Protein AF-A0A2V9BFR7-F1 (afdb_monomer_lite)

Sequence (91 aa):
MVAMIVCGLLASGTSAMAQSNDGHCSNRTLFGDFGYSSEGVLLPAPGVALQFRSVGITHFDGKGNLMWVEHTVVNLAFMVVREGKEIFAVR

Radius of gyration: 19.63 Å; chains: 1; bounding box: 42×54×40 Å

pLDDT: mean 80.45, std 15.27, range [47.75, 96.31]

Foldseek 3Di:
DVVVVVVVVVVPPDDPDDDDPVSDDFLQVQAAKDKDKDWDWDPPDVPDTWIKIKIKIWGRHSHPDIWMWMWMDTPNFIWIATPNDIDGDDD

Secondary structure (DSSP, 8-state):
-HHHHHHHHHTT--------TTS---GGGSEEEEEEEEEEEEEEETTEEEEEEEEEEEEEESSS-EEEEEEEEETTEEEEEETTEEEE---

Structure (mmCIF, N/CA/C/O backbone):
data_AF-A0A2V9BFR7-F1
#
_entry.id   AF-A0A2V9BFR7-F1
#
loop_
_atom_site.group_PDB
_atom_site.id
_atom_site.type_symbol
_atom_site.label_atom_id
_atom_site.label_alt_id
_atom_site.label_comp_id
_atom_site.label_asym_id
_atom_site.label_entity_id
_atom_site.label_seq_id
_atom_site.pdbx_PDB_ins_code
_atom_site.Cartn_x
_atom_site.Cartn_y
_atom_site.Cartn_z
_atom_site.occupancy
_atom_site.B_iso_or_equiv
_atom_site.auth_seq_id
_atom_site.auth_comp_id
_atom_site.auth_asym_id
_atom_site.auth_atom_id
_atom_site.pdbx_PDB_model_num
ATOM 1 N N . MET A 1 1 ? 8.498 39.840 15.168 1.00 47.75 1 MET A N 1
ATOM 2 C CA . MET A 1 1 ? 7.886 39.770 13.820 1.00 47.75 1 MET A CA 1
ATOM 3 C C . MET A 1 1 ? 8.832 39.182 12.769 1.00 47.75 1 MET A C 1
ATOM 5 O O . MET A 1 1 ? 8.394 38.331 12.015 1.00 47.75 1 MET A O 1
ATOM 9 N N . VAL A 1 2 ? 10.127 39.532 12.761 1.00 55.19 2 VAL A N 1
ATOM 10 C CA . VAL A 1 2 ? 11.113 39.012 11.783 1.00 55.19 2 VAL A CA 1
ATOM 11 C C . VAL A 1 2 ? 11.355 37.489 11.883 1.00 55.19 2 VAL A C 1
ATOM 13 O O . VAL A 1 2 ? 11.499 36.827 10.862 1.00 55.19 2 VAL A O 1
ATOM 16 N N . ALA A 1 3 ? 11.310 36.899 13.086 1.00 53.44 3 ALA A N 1
ATOM 17 C CA . ALA A 1 3 ? 11.595 35.468 13.292 1.00 53.44 3 ALA A CA 1
ATOM 18 C C . ALA A 1 3 ? 10.577 34.499 12.644 1.00 53.44 3 ALA A C 1
ATOM 20 O O . ALA A 1 3 ? 10.955 33.413 12.219 1.00 53.44 3 ALA A O 1
ATOM 21 N N . MET A 1 4 ? 9.304 34.894 12.512 1.00 54.03 4 MET A N 1
ATOM 22 C CA . MET A 1 4 ? 8.255 34.042 11.915 1.00 54.03 4 MET A CA 1
ATOM 23 C C . MET A 1 4 ? 8.349 33.984 10.383 1.00 54.03 4 MET A C 1
ATOM 25 O O . MET A 1 4 ? 7.934 33.004 9.774 1.00 54.03 4 MET A O 1
ATOM 29 N N . ILE A 1 5 ? 8.927 35.020 9.765 1.00 58.44 5 ILE A N 1
ATOM 30 C CA . ILE A 1 5 ? 9.119 35.104 8.311 1.00 58.44 5 ILE A CA 1
ATOM 31 C C . ILE A 1 5 ? 10.234 34.142 7.876 1.00 58.44 5 ILE A C 1
ATOM 33 O O . ILE A 1 5 ? 10.104 33.467 6.862 1.00 58.44 5 ILE A O 1
ATOM 37 N N . VAL A 1 6 ? 11.291 34.002 8.684 1.00 55.28 6 VAL A N 1
ATOM 38 C CA . VAL A 1 6 ? 12.421 33.105 8.391 1.00 55.28 6 VAL A CA 1
ATOM 39 C C . VAL A 1 6 ? 11.993 31.631 8.400 1.00 55.28 6 VAL A C 1
ATOM 41 O O . VAL A 1 6 ? 12.310 30.912 7.456 1.00 55.28 6 VAL A O 1
ATOM 44 N N . CYS A 1 7 ? 11.204 31.185 9.388 1.00 55.38 7 CYS A N 1
ATOM 45 C CA . CYS A 1 7 ? 10.692 29.805 9.417 1.00 55.38 7 CYS A CA 1
ATOM 46 C C . CYS A 1 7 ? 9.725 29.488 8.265 1.00 55.38 7 CYS A C 1
ATOM 48 O O . CYS A 1 7 ? 9.713 28.359 7.781 1.00 55.38 7 CYS A O 1
ATOM 50 N N . GLY A 1 8 ? 8.944 30.472 7.803 1.00 56.69 8 GLY A N 1
ATOM 51 C CA . GLY A 1 8 ? 8.021 30.294 6.679 1.00 56.69 8 GLY A CA 1
ATOM 52 C C . GLY A 1 8 ? 8.729 30.021 5.348 1.00 56.69 8 GLY A C 1
ATOM 53 O O . GLY A 1 8 ? 8.265 29.183 4.582 1.00 56.69 8 GLY A O 1
ATOM 54 N N . LEU A 1 9 ? 9.875 30.667 5.092 1.00 56.91 9 LEU A N 1
ATOM 55 C CA . LEU A 1 9 ? 10.651 30.454 3.861 1.00 56.91 9 LEU A CA 1
ATOM 56 C C . LEU A 1 9 ? 11.475 29.154 3.870 1.00 56.91 9 LEU A C 1
ATOM 58 O O . LEU A 1 9 ? 11.738 28.590 2.808 1.00 56.91 9 LEU A O 1
ATOM 62 N N . LEU A 1 10 ? 11.876 28.661 5.046 1.00 55.69 10 LEU A N 1
ATOM 63 C CA . LEU A 1 10 ? 12.657 27.422 5.176 1.00 55.69 10 LEU A CA 1
ATOM 64 C C . LEU A 1 10 ? 11.809 26.158 4.941 1.00 55.69 10 LEU A C 1
ATOM 66 O O . LEU A 1 10 ? 12.338 25.145 4.490 1.00 55.69 10 LEU A O 1
ATOM 70 N N . ALA A 1 11 ? 10.500 26.214 5.205 1.00 55.41 11 ALA A N 1
ATOM 71 C CA . ALA A 1 11 ? 9.596 25.069 5.061 1.00 55.41 11 ALA A CA 1
ATOM 72 C C . ALA A 1 11 ? 9.128 24.811 3.614 1.00 55.41 11 ALA A C 1
ATOM 74 O O . ALA A 1 11 ? 8.652 23.723 3.306 1.00 55.41 11 ALA A O 1
ATOM 75 N N . SER A 1 12 ? 9.260 25.789 2.713 1.00 59.22 12 SER A N 1
ATOM 76 C CA . SER A 1 12 ? 8.726 25.718 1.343 1.00 59.22 12 SER A CA 1
ATOM 77 C C . SER A 1 12 ? 9.681 25.120 0.297 1.00 59.22 12 SER A C 1
ATOM 79 O O . SER A 1 12 ? 9.323 25.069 -0.877 1.00 59.22 12 SER A O 1
ATOM 81 N N . GLY A 1 13 ? 10.895 24.706 0.680 1.00 56.62 13 GLY A N 1
ATOM 82 C CA . GLY A 1 13 ? 11.973 24.407 -0.277 1.00 56.62 13 GLY A CA 1
ATOM 83 C C . GLY A 1 13 ? 12.424 22.950 -0.392 1.00 56.62 13 GLY A C 1
ATOM 84 O O . GLY A 1 13 ? 13.165 22.628 -1.316 1.00 56.62 13 GLY A O 1
ATOM 85 N N . THR A 1 14 ? 12.025 22.057 0.515 1.00 59.47 14 THR A N 1
ATOM 86 C CA . THR A 1 14 ? 12.483 20.662 0.469 1.00 59.47 14 THR A CA 1
ATOM 87 C C . THR A 1 14 ? 11.525 19.825 -0.369 1.00 59.47 14 THR A C 1
ATOM 89 O O . THR A 1 14 ? 10.536 19.293 0.135 1.00 59.47 14 THR A O 1
ATOM 92 N N . SER A 1 15 ? 11.814 19.689 -1.660 1.00 63.06 15 SER A N 1
ATOM 93 C CA . SER A 1 15 ? 11.268 18.597 -2.459 1.00 63.06 15 SER A CA 1
ATOM 94 C C . SER A 1 15 ? 11.816 17.282 -1.898 1.00 63.06 15 SER A C 1
ATOM 96 O O . SER A 1 15 ? 13.021 17.038 -1.919 1.00 63.06 15 SER A O 1
ATOM 98 N N . ALA A 1 16 ? 10.938 16.436 -1.356 1.00 61.09 16 ALA A N 1
ATOM 99 C CA . ALA A 1 16 ? 11.309 15.076 -0.990 1.00 61.09 16 ALA A CA 1
ATOM 100 C C . ALA A 1 16 ? 11.666 14.323 -2.281 1.00 61.09 16 ALA A C 1
ATOM 102 O O . ALA A 1 16 ? 10.788 13.953 -3.059 1.00 61.09 16 ALA A O 1
ATOM 103 N N . MET A 1 17 ? 12.961 14.166 -2.546 1.00 61.75 17 MET A N 1
ATOM 104 C CA . MET A 1 17 ? 13.458 13.347 -3.646 1.00 61.75 17 MET A CA 1
ATOM 105 C C . MET A 1 17 ? 13.742 11.940 -3.131 1.00 61.75 17 MET A C 1
ATOM 107 O O . MET A 1 17 ? 14.289 11.765 -2.042 1.00 61.75 17 MET A O 1
ATOM 111 N N . ALA A 1 18 ? 13.364 10.931 -3.913 1.00 61.81 18 ALA A N 1
ATOM 112 C CA . ALA A 1 18 ? 13.727 9.557 -3.608 1.00 61.81 18 ALA A CA 1
ATOM 113 C C . ALA A 1 18 ? 15.256 9.404 -3.656 1.00 61.81 18 ALA A C 1
ATOM 115 O O . ALA A 1 18 ? 15.922 9.927 -4.552 1.00 61.81 18 ALA A O 1
ATOM 116 N N . GLN A 1 19 ? 15.814 8.697 -2.674 1.00 63.03 19 GLN A N 1
ATOM 117 C CA . GLN A 1 19 ? 17.252 8.472 -2.569 1.00 63.03 19 GLN A CA 1
ATOM 118 C C . GLN A 1 19 ? 17.683 7.499 -3.682 1.00 63.03 19 GLN A C 1
ATOM 120 O O . GLN A 1 19 ? 17.416 6.303 -3.605 1.00 63.03 19 GLN A O 1
ATOM 125 N N . SER A 1 20 ? 18.318 8.014 -4.736 1.00 66.06 20 SER A N 1
ATOM 126 C CA . SER A 1 20 ? 18.868 7.231 -5.853 1.00 66.06 20 SER A CA 1
ATOM 127 C C . SER A 1 20 ? 20.379 7.444 -5.900 1.00 66.06 20 SER A C 1
ATOM 129 O O . SER A 1 20 ? 20.857 8.569 -5.769 1.00 66.06 20 SER A O 1
ATOM 131 N N . ASN A 1 21 ? 21.133 6.351 -6.048 1.00 65.88 21 ASN A N 1
ATOM 132 C CA . ASN A 1 21 ? 22.603 6.353 -6.065 1.00 65.88 21 ASN A CA 1
ATOM 133 C C . ASN A 1 21 ? 23.182 7.167 -7.245 1.00 65.88 21 ASN A C 1
ATOM 135 O O . ASN A 1 21 ? 24.331 7.588 -7.236 1.00 65.88 21 ASN A O 1
ATOM 139 N N . ASP A 1 22 ? 22.359 7.387 -8.261 1.00 68.62 22 ASP A N 1
ATOM 140 C CA . ASP A 1 22 ? 22.670 7.971 -9.556 1.00 68.62 22 ASP A CA 1
ATOM 141 C C . ASP A 1 22 ? 21.759 9.164 -9.909 1.00 68.62 22 ASP A C 1
ATOM 143 O O . ASP A 1 22 ? 21.840 9.696 -11.011 1.00 68.62 22 ASP A O 1
ATOM 147 N N . GLY A 1 23 ? 20.900 9.617 -8.985 1.00 61.84 23 GLY A N 1
ATOM 148 C CA . GLY A 1 23 ? 20.017 10.780 -9.162 1.00 61.84 23 GLY A CA 1
ATOM 149 C C . GLY A 1 23 ? 18.915 10.617 -10.219 1.00 61.84 23 GLY A C 1
ATOM 150 O O . GLY A 1 23 ? 18.137 11.544 -10.449 1.00 61.84 23 GLY A O 1
ATOM 151 N N . HIS A 1 24 ? 18.807 9.447 -10.849 1.00 67.62 24 HIS A N 1
ATOM 152 C CA . HIS A 1 24 ? 17.881 9.178 -11.940 1.00 67.62 24 HIS A CA 1
ATOM 153 C C . HIS A 1 24 ? 16.835 8.147 -11.516 1.00 67.62 24 HIS A C 1
ATOM 155 O O . HIS A 1 24 ? 16.924 6.961 -11.824 1.00 67.62 24 HIS A O 1
ATOM 161 N N . CYS A 1 25 ? 15.778 8.613 -10.850 1.00 71.19 25 CYS A N 1
ATOM 162 C CA . CYS A 1 25 ? 14.550 7.826 -10.758 1.00 71.19 25 CYS A CA 1
ATOM 163 C C . CYS A 1 25 ? 13.929 7.753 -12.160 1.00 71.19 25 CYS A C 1
ATOM 165 O O . CYS A 1 25 ? 13.551 8.777 -12.729 1.00 71.19 25 CYS A O 1
ATOM 167 N N . SER A 1 26 ? 13.853 6.557 -12.739 1.00 76.62 26 SER A N 1
ATOM 168 C CA . SER A 1 26 ? 13.244 6.335 -14.049 1.00 76.62 26 SER A CA 1
ATOM 169 C C . SER A 1 26 ? 12.035 5.426 -13.911 1.00 76.62 26 SER A C 1
ATOM 171 O O . SER A 1 26 ? 12.117 4.387 -13.265 1.00 76.62 26 SER A O 1
ATOM 173 N N . ASN A 1 27 ? 10.942 5.746 -14.604 1.00 81.44 27 ASN A N 1
ATOM 174 C CA . ASN A 1 27 ? 9.810 4.822 -14.711 1.00 81.44 27 ASN A CA 1
ATOM 175 C C . ASN A 1 27 ? 10.241 3.491 -15.339 1.00 81.44 27 ASN A C 1
ATOM 177 O O . ASN A 1 27 ? 9.668 2.457 -15.033 1.00 81.44 27 ASN A O 1
ATOM 181 N N . ARG A 1 28 ? 11.292 3.495 -16.170 1.00 78.81 28 ARG A N 1
ATOM 182 C CA . ARG A 1 28 ? 11.744 2.320 -16.920 1.00 78.81 28 ARG A CA 1
ATOM 183 C C . ARG A 1 28 ? 12.265 1.188 -16.032 1.00 78.81 28 ARG A C 1
ATOM 185 O O . ARG A 1 28 ? 12.269 0.046 -16.478 1.00 78.81 28 ARG A O 1
ATOM 192 N N . THR A 1 29 ? 12.723 1.495 -14.818 1.00 80.25 29 THR A N 1
ATOM 193 C CA . THR A 1 29 ? 13.179 0.485 -13.849 1.00 80.25 29 THR A CA 1
ATOM 194 C C . THR A 1 29 ? 12.033 -0.080 -13.008 1.00 80.25 29 THR A C 1
ATOM 196 O O . THR A 1 29 ? 12.141 -1.201 -12.520 1.00 80.25 29 THR A O 1
ATOM 199 N N . LEU A 1 30 ? 10.916 0.645 -12.889 1.00 86.50 30 LEU A N 1
ATOM 200 C CA . LEU A 1 30 ? 9.659 0.179 -12.302 1.00 86.50 30 LEU A CA 1
ATOM 201 C C . LEU A 1 30 ? 8.787 -0.438 -13.403 1.00 86.50 30 LEU A C 1
ATOM 203 O O . LEU A 1 30 ? 7.903 0.204 -13.967 1.00 86.50 30 LEU A O 1
ATOM 207 N N . PHE A 1 31 ? 9.078 -1.694 -13.736 1.00 91.56 31 PHE A N 1
ATOM 208 C CA . PHE A 1 31 ? 8.343 -2.467 -14.736 1.00 91.56 31 PHE A CA 1
ATOM 209 C C . PHE A 1 31 ? 8.071 -3.884 -14.226 1.00 91.56 31 PHE A C 1
ATOM 211 O O . PHE A 1 31 ? 9.011 -4.605 -13.890 1.00 91.56 31 PHE A O 1
ATOM 218 N N . GLY A 1 32 ? 6.798 -4.282 -14.193 1.00 93.69 32 GLY A N 1
ATOM 219 C CA . GLY A 1 32 ? 6.353 -5.597 -13.729 1.00 93.69 32 GLY A CA 1
ATOM 220 C C . GLY A 1 32 ? 5.498 -5.549 -12.463 1.00 93.69 32 GLY A C 1
ATOM 221 O O . GLY A 1 32 ? 5.020 -4.489 -12.059 1.00 93.69 32 GLY A O 1
ATOM 222 N N . ASP A 1 33 ? 5.296 -6.721 -11.861 1.00 96.31 33 ASP A N 1
ATOM 223 C CA . ASP A 1 33 ? 4.421 -6.921 -10.705 1.00 96.31 33 ASP A CA 1
ATOM 224 C C . ASP A 1 33 ? 5.210 -6.920 -9.392 1.00 96.31 33 ASP A C 1
ATOM 226 O O . ASP A 1 33 ? 6.142 -7.703 -9.205 1.00 96.31 33 ASP A O 1
ATOM 230 N N . PHE A 1 34 ? 4.800 -6.063 -8.458 1.00 94.69 34 PHE A N 1
ATOM 231 C CA . PHE A 1 34 ? 5.416 -5.927 -7.143 1.00 94.69 34 PHE A CA 1
ATOM 232 C C . PHE A 1 34 ? 4.383 -6.201 -6.057 1.00 94.69 34 PHE A C 1
ATOM 234 O O . PHE A 1 34 ? 3.343 -5.545 -5.987 1.00 94.69 34 PHE A O 1
ATOM 241 N N . GLY A 1 35 ? 4.681 -7.180 -5.205 1.00 95.69 35 GLY A N 1
ATOM 242 C CA . GLY A 1 35 ? 3.859 -7.509 -4.049 1.00 95.69 35 GLY A CA 1
ATOM 243 C C . GLY A 1 35 ? 4.164 -6.601 -2.862 1.00 95.69 35 GLY A C 1
ATOM 244 O O . GLY A 1 35 ? 5.319 -6.249 -2.619 1.00 95.69 35 GLY A O 1
ATOM 245 N N . TYR A 1 36 ? 3.137 -6.276 -2.086 1.00 94.12 36 TYR A N 1
ATOM 246 C CA . TYR A 1 36 ? 3.290 -5.625 -0.792 1.00 94.12 36 TYR A CA 1
ATOM 247 C C . TYR A 1 36 ? 2.403 -6.279 0.266 1.00 94.12 36 TYR A C 1
ATOM 249 O O . TYR A 1 36 ? 1.393 -6.918 -0.033 1.00 94.12 36 TYR A O 1
ATOM 257 N N . SER A 1 37 ? 2.796 -6.087 1.522 1.00 96.12 37 SER A N 1
ATOM 258 C CA . SER A 1 37 ? 1.995 -6.401 2.700 1.00 96.12 37 SER A CA 1
ATOM 259 C C . SER A 1 37 ? 1.934 -5.152 3.562 1.00 96.12 37 SER A C 1
ATOM 261 O O . SER A 1 37 ? 2.961 -4.516 3.796 1.00 96.12 37 SER A O 1
ATOM 263 N N . SER A 1 38 ? 0.749 -4.814 4.053 1.00 93.44 38 SER A N 1
ATOM 264 C CA . SER A 1 38 ? 0.554 -3.721 4.997 1.00 93.44 38 SER A CA 1
ATOM 265 C C . SER A 1 38 ? -0.280 -4.184 6.181 1.00 93.44 38 SER A C 1
ATOM 267 O O . SER A 1 38 ? -1.136 -5.064 6.085 1.00 93.44 38 SER A O 1
ATOM 269 N N . GLU A 1 39 ? 0.009 -3.612 7.336 1.00 95.44 39 GLU A N 1
ATOM 270 C CA . GLU A 1 39 ? -0.725 -3.851 8.566 1.00 95.44 39 GLU A CA 1
ATOM 271 C C . GLU A 1 39 ? -0.814 -2.544 9.339 1.00 95.44 39 GLU A C 1
ATOM 273 O O . GLU A 1 39 ? 0.060 -1.680 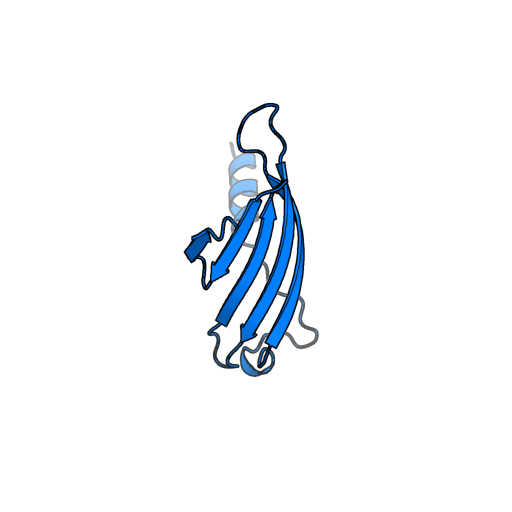9.234 1.00 95.44 39 GLU A O 1
ATOM 278 N N . GLY A 1 40 ? -1.891 -2.376 10.094 1.00 94.00 40 GLY A N 1
ATOM 279 C CA . GLY A 1 40 ? -2.087 -1.154 10.849 1.00 94.00 40 GLY A CA 1
ATOM 280 C C . GLY A 1 40 ? -3.421 -1.100 11.564 1.00 94.00 40 GLY A C 1
ATOM 281 O O . GLY A 1 40 ? -4.098 -2.110 11.761 1.00 94.00 40 GLY A O 1
ATOM 282 N N . VAL A 1 41 ? -3.786 0.114 11.970 1.00 93.06 41 VAL A N 1
ATOM 283 C CA . VAL A 1 41 ? -5.001 0.392 12.732 1.00 93.06 41 VAL A CA 1
ATOM 284 C C . VAL A 1 41 ? -5.746 1.557 12.091 1.00 93.06 41 VAL A C 1
ATOM 286 O O . VAL A 1 41 ? -5.182 2.631 11.894 1.00 93.06 41 VAL A O 1
ATOM 289 N N . LEU A 1 42 ? -7.025 1.348 11.794 1.00 90.19 42 LEU A N 1
ATOM 290 C CA . LEU A 1 42 ? -7.974 2.386 11.417 1.00 90.19 42 LEU A CA 1
ATOM 291 C C . LEU A 1 42 ? -8.595 2.973 12.687 1.00 90.19 42 LEU A C 1
ATOM 293 O O . LEU A 1 42 ? -9.049 2.235 13.566 1.00 90.19 42 LEU A O 1
ATOM 297 N N . LEU A 1 43 ? -8.646 4.302 12.760 1.00 93.69 43 LEU A N 1
ATOM 298 C CA . LEU A 1 43 ? -9.210 5.060 13.880 1.00 93.69 43 LEU A CA 1
ATOM 299 C C . LEU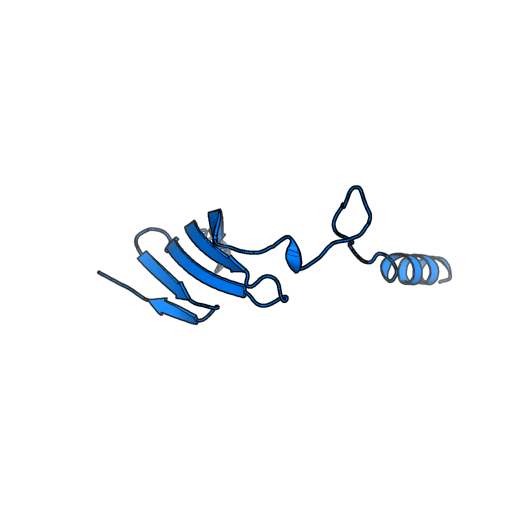 A 1 43 ? -10.446 5.847 13.405 1.00 93.69 43 LEU A C 1
ATOM 301 O O . LEU A 1 43 ? -10.363 7.062 13.228 1.00 93.69 43 LEU A O 1
ATOM 305 N N . PRO A 1 44 ? -11.587 5.182 13.135 1.00 87.75 44 PRO A N 1
ATOM 306 C CA . PRO A 1 44 ? -12.753 5.835 12.535 1.00 87.75 44 PRO A CA 1
ATOM 307 C C . PRO A 1 44 ? -13.487 6.780 13.500 1.00 87.75 44 PRO A C 1
ATOM 309 O O . PRO A 1 44 ? -14.226 7.655 13.058 1.00 87.75 44 PRO A O 1
ATOM 312 N N . ALA A 1 45 ? -13.307 6.600 14.812 1.00 92.50 45 ALA A N 1
ATOM 313 C CA . ALA A 1 45 ? -13.897 7.430 15.856 1.00 92.50 45 ALA A CA 1
ATOM 314 C C . ALA A 1 45 ? -13.021 7.406 17.126 1.00 92.50 45 ALA A C 1
ATOM 316 O O . ALA A 1 45 ? -12.269 6.446 17.328 1.00 92.50 45 ALA A O 1
ATOM 317 N N . PRO A 1 46 ? -13.121 8.413 18.016 1.00 94.50 46 PRO A N 1
ATOM 318 C CA . PRO A 1 46 ? -12.422 8.399 19.299 1.00 94.50 46 PRO A CA 1
ATOM 319 C C . PRO A 1 46 ? -12.735 7.128 20.100 1.00 94.50 46 PRO A C 1
ATOM 321 O O . PRO A 1 46 ? -13.897 6.785 20.303 1.00 94.50 46 PRO A O 1
ATOM 324 N N . GLY A 1 47 ? -11.697 6.421 20.547 1.00 92.25 47 GLY A N 1
ATOM 325 C CA . GLY A 1 47 ? -11.837 5.171 21.304 1.00 92.25 47 GLY A CA 1
ATOM 326 C C . GLY A 1 47 ? -12.150 3.923 20.466 1.00 92.25 47 GLY A C 1
ATOM 327 O O . GLY A 1 47 ? -12.213 2.835 21.031 1.00 92.25 47 GLY A O 1
ATOM 328 N N . VAL A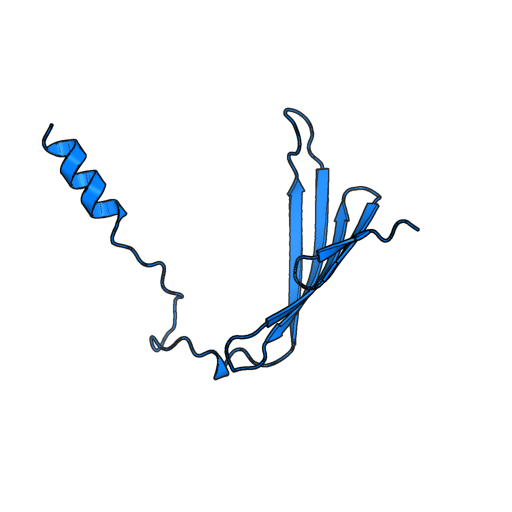 1 48 ? -12.300 4.042 19.142 1.00 92.56 48 VAL A N 1
ATOM 329 C CA . VAL A 1 48 ? -12.485 2.900 18.233 1.00 92.56 48 VAL A CA 1
ATOM 330 C C . VAL A 1 48 ? -11.194 2.650 17.460 1.00 92.56 48 VAL A C 1
ATOM 332 O O . VAL A 1 48 ? -10.709 3.527 16.751 1.00 92.56 48 VAL A O 1
ATOM 335 N N . ALA A 1 49 ? -10.659 1.434 17.572 1.00 92.31 49 ALA A N 1
ATOM 336 C CA . ALA A 1 49 ? -9.467 0.986 16.860 1.00 92.31 49 ALA A CA 1
ATOM 337 C C . ALA A 1 49 ? -9.762 -0.328 16.130 1.00 92.31 49 ALA A C 1
ATOM 339 O O . ALA A 1 49 ? -10.071 -1.338 16.761 1.00 92.31 49 ALA A O 1
ATOM 340 N N . LEU A 1 50 ? -9.669 -0.316 14.800 1.00 91.75 50 LEU A N 1
ATOM 341 C CA . LEU A 1 50 ? -9.875 -1.494 13.959 1.00 91.75 50 LEU A CA 1
ATOM 342 C C . LEU A 1 50 ? -8.550 -1.898 13.329 1.00 91.75 50 LEU A C 1
ATOM 344 O O . LEU A 1 50 ? -7.972 -1.136 12.561 1.00 91.75 50 LEU A O 1
ATOM 348 N N . GLN A 1 51 ? -8.066 -3.096 13.635 1.00 92.75 51 GLN A N 1
ATOM 349 C CA . GLN A 1 51 ? -6.873 -3.614 12.974 1.00 92.75 51 GLN A CA 1
ATOM 350 C C . GLN A 1 51 ? -7.196 -3.987 11.530 1.00 92.75 51 GLN A C 1
ATOM 352 O O . GLN A 1 51 ? -8.252 -4.570 11.252 1.00 92.75 51 GLN A O 1
ATOM 357 N N . PHE A 1 52 ? -6.265 -3.680 10.633 1.00 93.31 52 PHE A N 1
ATOM 358 C CA . PHE A 1 52 ? -6.313 -4.154 9.263 1.00 93.31 52 PHE A CA 1
ATOM 359 C C . PHE A 1 52 ? -5.014 -4.854 8.878 1.00 93.31 52 PHE A C 1
ATOM 361 O O . PHE A 1 52 ? -3.930 -4.520 9.364 1.00 93.31 52 PHE A O 1
ATOM 368 N N . ARG A 1 53 ? -5.143 -5.818 7.971 1.00 95.00 53 ARG A N 1
ATOM 369 C CA . ARG A 1 53 ? -4.032 -6.441 7.256 1.00 95.00 53 ARG A CA 1
ATOM 370 C C . ARG A 1 53 ? -4.403 -6.494 5.784 1.00 95.00 53 ARG A C 1
ATOM 372 O O . ARG A 1 53 ? -5.496 -6.950 5.455 1.00 95.00 53 ARG A O 1
ATOM 379 N N . SER A 1 54 ? -3.511 -6.032 4.920 1.00 93.62 54 SER A N 1
ATOM 380 C CA . SER A 1 54 ? -3.688 -6.068 3.473 1.00 93.62 54 SER A CA 1
ATOM 381 C C . SER A 1 54 ? -2.495 -6.724 2.799 1.00 93.62 54 SER A C 1
ATOM 383 O O . SER A 1 54 ? -1.354 -6.622 3.255 1.00 93.62 54 SER A O 1
ATOM 385 N N . VAL A 1 55 ? -2.782 -7.406 1.699 1.00 95.88 55 VAL A N 1
ATOM 386 C CA . VAL A 1 55 ? -1.792 -7.840 0.721 1.00 95.88 55 VAL A CA 1
ATOM 387 C C . VAL A 1 55 ? -2.249 -7.375 -0.650 1.00 95.88 55 VAL A C 1
ATOM 389 O O . VAL A 1 55 ? -3.432 -7.465 -0.981 1.00 95.88 55 VAL A O 1
ATOM 392 N N . GLY A 1 56 ? -1.318 -6.892 -1.459 1.00 95.44 56 GLY A N 1
ATOM 393 C CA . GLY A 1 56 ? -1.643 -6.386 -2.783 1.00 95.44 56 GLY A CA 1
ATOM 394 C C . GLY A 1 56 ? -0.522 -6.593 -3.776 1.00 95.44 56 GLY A C 1
ATOM 395 O O . GLY A 1 56 ? 0.618 -6.891 -3.414 1.00 95.44 56 GLY A O 1
ATOM 396 N N . ILE A 1 57 ? -0.883 -6.454 -5.045 1.00 96.31 57 ILE A N 1
ATOM 397 C CA . ILE A 1 57 ? 0.046 -6.450 -6.166 1.00 96.31 57 ILE A CA 1
ATOM 398 C C . ILE A 1 57 ? -0.166 -5.153 -6.933 1.00 96.31 57 ILE A C 1
ATOM 400 O O . ILE A 1 57 ? -1.296 -4.813 -7.298 1.00 96.31 57 ILE A O 1
ATOM 404 N N . THR A 1 58 ? 0.939 -4.469 -7.202 1.00 95.75 58 THR A N 1
ATOM 405 C CA . THR A 1 58 ? 0.986 -3.305 -8.080 1.00 95.75 58 THR A CA 1
ATOM 406 C C . THR A 1 58 ? 1.746 -3.671 -9.344 1.00 95.75 58 THR A C 1
ATOM 408 O O . THR A 1 58 ? 2.910 -4.065 -9.282 1.00 95.75 58 THR A O 1
ATOM 411 N N . HIS A 1 59 ? 1.087 -3.526 -10.488 1.00 95.81 59 HIS A N 1
ATOM 412 C CA . HIS A 1 59 ? 1.697 -3.635 -11.802 1.00 95.81 59 HIS A CA 1
ATOM 413 C C . HIS A 1 59 ? 2.171 -2.257 -12.258 1.00 95.81 59 HIS A C 1
ATOM 415 O O . HIS A 1 59 ? 1.355 -1.339 -12.360 1.00 95.81 59 HIS A O 1
ATOM 421 N N . PHE A 1 60 ? 3.455 -2.118 -12.577 1.00 94.12 60 PHE A N 1
ATOM 422 C CA . PHE A 1 60 ? 4.012 -0.915 -13.196 1.00 94.12 60 PHE A CA 1
ATOM 423 C C . PHE A 1 60 ? 4.322 -1.166 -14.671 1.00 94.12 60 PHE A C 1
ATOM 425 O O . PHE A 1 60 ? 4.955 -2.160 -15.026 1.00 94.12 60 PHE A O 1
ATOM 432 N N . ASP A 1 61 ? 3.921 -0.237 -15.536 1.00 93.25 61 ASP A N 1
ATOM 433 C CA . ASP A 1 61 ? 4.038 -0.391 -16.991 1.00 93.25 61 ASP A CA 1
ATOM 434 C C . ASP A 1 61 ? 5.365 0.120 -17.584 1.00 93.25 61 ASP A C 1
ATOM 436 O O . ASP A 1 61 ? 5.554 0.111 -18.805 1.00 93.25 61 ASP A O 1
ATOM 440 N N . GLY A 1 62 ? 6.296 0.588 -16.746 1.00 92.62 62 GLY A N 1
ATOM 441 C CA . GLY A 1 62 ? 7.583 1.136 -17.182 1.00 92.62 62 GLY A CA 1
ATOM 442 C C . GLY A 1 62 ? 7.502 2.538 -17.803 1.00 92.62 62 GLY A C 1
ATOM 443 O O . GLY A 1 62 ? 8.522 3.096 -18.217 1.00 92.62 62 GLY A O 1
ATOM 444 N N . LYS A 1 63 ? 6.299 3.116 -17.900 1.00 93.75 63 LYS A N 1
ATOM 445 C CA . LYS A 1 63 ? 6.008 4.419 -18.524 1.00 93.75 63 LYS A CA 1
ATOM 446 C C . LYS A 1 63 ? 5.432 5.427 -17.531 1.00 93.75 63 LYS A C 1
ATOM 448 O O . LYS A 1 63 ? 5.320 6.602 -17.868 1.00 93.75 63 LYS A O 1
ATOM 453 N N . GLY A 1 64 ? 5.168 4.997 -16.301 1.00 88.44 64 GLY A N 1
ATOM 454 C CA . GLY A 1 64 ? 4.680 5.836 -15.207 1.00 88.44 64 GLY A CA 1
ATOM 455 C C . GLY A 1 64 ? 3.222 5.581 -14.852 1.00 88.44 64 GLY A C 1
ATOM 456 O O . GLY A 1 64 ? 2.699 6.269 -13.981 1.00 88.44 64 GLY A O 1
ATOM 457 N N . ASN A 1 65 ? 2.576 4.602 -15.490 1.00 91.81 65 ASN A N 1
ATOM 458 C CA . ASN A 1 65 ? 1.265 4.137 -15.068 1.00 91.81 65 ASN A CA 1
ATOM 459 C C . ASN A 1 65 ? 1.416 2.955 -14.117 1.00 91.81 65 ASN A C 1
ATOM 461 O O . ASN A 1 65 ? 2.365 2.166 -14.194 1.00 91.81 65 ASN A O 1
ATOM 465 N N . LEU A 1 66 ? 0.433 2.832 -13.237 1.00 92.44 66 LEU A N 1
ATOM 466 C CA . LEU A 1 66 ? 0.325 1.727 -12.310 1.00 92.44 66 LEU A CA 1
ATOM 467 C C . LEU A 1 66 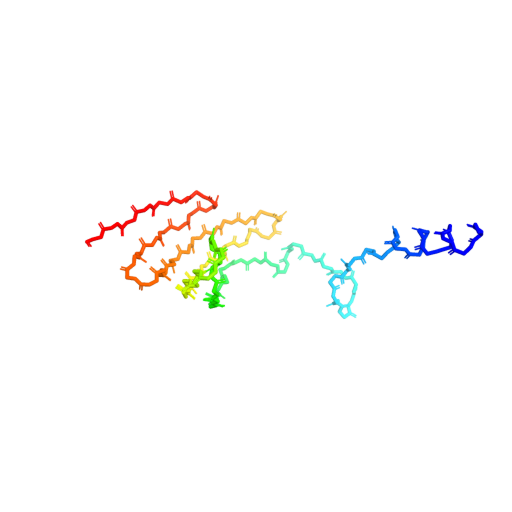? -1.121 1.251 -12.238 1.00 92.44 66 LEU A C 1
ATOM 469 O O . LEU A 1 66 ? -2.052 2.047 -12.339 1.00 92.44 66 LEU A O 1
ATOM 473 N N . MET A 1 67 ? -1.288 -0.053 -12.064 1.00 94.00 67 MET A N 1
ATOM 474 C CA . MET A 1 67 ? -2.558 -0.686 -11.725 1.00 94.00 67 MET A CA 1
ATOM 475 C C . MET A 1 67 ? -2.346 -1.473 -10.443 1.00 94.00 67 MET A C 1
ATOM 477 O O . MET A 1 67 ? -1.303 -2.103 -10.280 1.00 94.00 67 MET A O 1
ATOM 481 N N . TRP A 1 68 ? -3.323 -1.476 -9.542 1.00 93.12 68 TRP A N 1
ATOM 482 C CA . TRP A 1 68 ? -3.215 -2.258 -8.315 1.00 93.12 68 TRP A CA 1
ATOM 483 C C . TRP A 1 68 ? -4.492 -3.011 -7.991 1.00 93.12 68 TRP A C 1
ATOM 485 O O . TRP A 1 68 ? -5.609 -2.572 -8.288 1.00 93.12 68 TRP A O 1
ATOM 495 N N . VAL A 1 69 ? -4.298 -4.154 -7.347 1.00 94.69 69 VAL A N 1
ATOM 496 C CA . VAL A 1 69 ? -5.347 -4.919 -6.687 1.00 94.69 69 VAL A CA 1
ATOM 497 C C . VAL A 1 69 ? -4.850 -5.324 -5.311 1.00 94.69 69 VAL A C 1
ATOM 499 O O . VAL A 1 69 ? -3.733 -5.819 -5.167 1.00 94.69 69 VAL A O 1
ATOM 502 N N . GLU A 1 70 ? -5.682 -5.118 -4.301 1.00 93.88 70 GLU A N 1
ATOM 503 C CA . GLU A 1 70 ? -5.375 -5.512 -2.936 1.00 93.88 70 GLU A CA 1
ATOM 504 C C . GLU A 1 70 ? -6.554 -6.160 -2.233 1.00 93.88 70 GLU A C 1
ATOM 506 O O . GLU A 1 70 ? -7.721 -5.976 -2.588 1.00 93.88 70 GLU A O 1
ATOM 511 N N . HIS A 1 71 ? -6.202 -6.939 -1.224 1.00 93.88 71 HIS A N 1
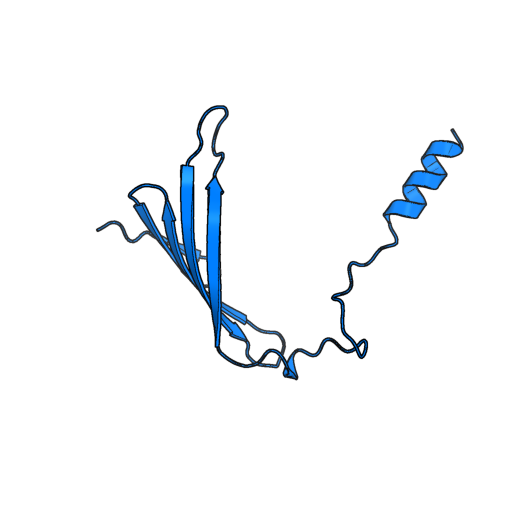ATOM 512 C CA . HIS A 1 71 ? -7.087 -7.740 -0.414 1.00 93.88 71 HIS A CA 1
ATOM 513 C C . HIS A 1 71 ? -6.869 -7.359 1.041 1.00 93.88 71 HIS A C 1
ATOM 515 O O . HIS A 1 71 ? -5.866 -7.740 1.645 1.00 93.88 71 HIS A O 1
ATOM 521 N N . THR A 1 72 ? -7.829 -6.628 1.593 1.00 92.62 72 THR A N 1
ATOM 522 C CA . THR A 1 72 ? -7.755 -6.077 2.942 1.00 92.62 72 THR A CA 1
ATOM 523 C C . THR A 1 72 ? -8.747 -6.791 3.842 1.00 92.62 72 THR A C 1
ATOM 525 O O . THR A 1 72 ? -9.944 -6.842 3.561 1.00 92.62 72 THR A O 1
ATOM 528 N N . VAL A 1 73 ? -8.255 -7.314 4.959 1.00 92.44 73 VAL A N 1
ATOM 529 C CA . VAL A 1 73 ? -9.082 -7.781 6.068 1.00 92.44 73 VAL A CA 1
ATOM 530 C C . VAL A 1 73 ? -9.130 -6.677 7.112 1.00 92.44 73 VAL A C 1
ATOM 532 O O . VAL A 1 73 ? -8.084 -6.245 7.597 1.00 92.44 73 VAL A O 1
ATOM 535 N N . VAL A 1 74 ? -10.333 -6.241 7.478 1.00 90.69 74 VAL A N 1
ATOM 536 C CA . VAL A 1 74 ? -10.578 -5.343 8.612 1.00 90.69 74 VAL A CA 1
ATOM 537 C C . VAL A 1 74 ? -11.413 -6.107 9.625 1.00 90.69 74 VAL A C 1
ATOM 539 O O . VAL A 1 74 ? -12.594 -6.375 9.398 1.00 90.69 74 VAL A O 1
ATOM 542 N N . ASN A 1 75 ? -10.801 -6.463 10.754 1.00 83.62 75 ASN A N 1
ATOM 543 C CA . ASN A 1 75 ? -11.407 -7.344 11.751 1.00 83.62 75 ASN A CA 1
ATOM 544 C C . ASN A 1 75 ? -11.879 -8.686 11.130 1.00 83.62 75 ASN 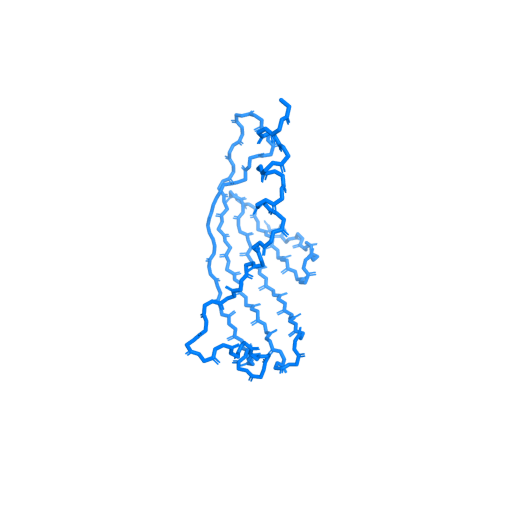A C 1
ATOM 546 O O . ASN A 1 75 ? -11.037 -9.522 10.810 1.00 83.62 75 ASN A O 1
ATOM 550 N N . LEU A 1 76 ? -13.189 -8.881 10.914 1.00 78.00 76 LEU A N 1
ATOM 551 C CA . LEU A 1 76 ? -13.775 -10.072 10.269 1.00 78.00 76 LEU A CA 1
ATOM 552 C C . LEU A 1 76 ? -14.266 -9.820 8.831 1.00 78.00 76 LEU A C 1
ATOM 554 O O . LEU A 1 76 ? -14.736 -10.746 8.175 1.00 78.00 76 LEU A O 1
ATOM 558 N N . ALA A 1 77 ? -14.197 -8.580 8.343 1.00 85.06 77 ALA A N 1
ATOM 559 C CA . ALA A 1 77 ? -14.671 -8.210 7.015 1.00 85.06 77 ALA A CA 1
ATOM 560 C C . ALA A 1 77 ? -13.528 -8.246 5.996 1.00 85.06 77 ALA A C 1
ATOM 562 O O . ALA A 1 77 ? -12.417 -7.799 6.283 1.00 85.06 77 ALA A O 1
ATOM 563 N N . PHE A 1 78 ? -13.823 -8.734 4.792 1.00 85.88 78 PHE A N 1
ATOM 564 C CA . PHE A 1 78 ? -12.894 -8.752 3.668 1.00 85.88 78 PHE A CA 1
ATOM 565 C C . PHE A 1 78 ? -13.322 -7.763 2.585 1.00 85.88 78 PHE A C 1
ATOM 567 O O . PHE A 1 78 ? -14.490 -7.697 2.196 1.00 85.88 78 PHE A O 1
ATOM 574 N N . MET A 1 79 ? -12.356 -7.005 2.080 1.00 87.69 79 MET A N 1
ATOM 575 C CA . MET A 1 79 ? -12.544 -6.016 1.028 1.00 87.69 79 MET A CA 1
ATOM 576 C C . MET A 1 79 ? -11.509 -6.238 -0.065 1.00 87.69 79 MET A C 1
ATOM 578 O O . MET A 1 79 ? -10.334 -6.477 0.218 1.00 87.69 79 MET A O 1
ATOM 582 N N . VAL A 1 80 ? -11.944 -6.141 -1.318 1.00 88.12 80 VAL A N 1
ATOM 583 C CA . VAL A 1 80 ? -11.046 -6.110 -2.471 1.00 88.12 80 VAL A CA 1
ATOM 584 C C . VAL A 1 80 ? -11.028 -4.689 -2.995 1.00 88.12 80 VAL A C 1
ATOM 586 O O . VAL A 1 80 ? -12.077 -4.150 -3.331 1.00 88.12 80 VAL A O 1
ATOM 589 N N . VAL A 1 81 ? -9.860 -4.069 -3.089 1.00 86.25 81 VAL A N 1
ATOM 590 C CA . VAL A 1 81 ? -9.732 -2.726 -3.662 1.00 86.25 81 VAL A CA 1
ATOM 591 C C . VAL A 1 81 ? -8.969 -2.845 -4.969 1.00 86.25 81 VAL A C 1
ATOM 593 O O . VAL A 1 81 ? -7.878 -3.408 -5.016 1.00 86.25 81 VAL A O 1
ATOM 596 N N . ARG A 1 82 ? -9.558 -2.342 -6.054 1.00 88.50 82 ARG A N 1
ATOM 597 C CA . ARG A 1 82 ? -8.919 -2.292 -7.372 1.00 88.50 82 ARG A CA 1
ATOM 598 C C . ARG A 1 82 ? -8.828 -0.844 -7.801 1.00 88.50 82 ARG A C 1
ATOM 600 O O . ARG A 1 82 ? -9.861 -0.191 -7.902 1.00 88.50 82 ARG A O 1
ATOM 607 N N . GLU A 1 83 ? -7.615 -0.363 -8.052 1.00 86.81 83 GLU A N 1
ATOM 608 C CA . GLU A 1 83 ? -7.384 1.006 -8.540 1.00 86.81 83 GLU A CA 1
ATOM 609 C C . GLU A 1 83 ? -8.103 2.070 -7.681 1.00 86.81 83 GLU A C 1
ATOM 611 O O . GLU A 1 83 ? -8.691 3.023 -8.183 1.00 86.81 83 GLU A O 1
ATOM 616 N N . GLY A 1 84 ? -8.133 1.860 -6.360 1.00 74.50 84 GLY A N 1
ATOM 617 C CA . GLY A 1 84 ? -8.765 2.770 -5.397 1.00 74.50 84 GLY A CA 1
ATOM 618 C C . GLY A 1 84 ? -10.291 2.681 -5.334 1.00 74.50 84 GLY A C 1
ATOM 619 O O . GLY A 1 84 ? -10.911 3.373 -4.532 1.00 74.50 84 GLY A O 1
ATOM 620 N N . LYS A 1 85 ? -10.912 1.814 -6.139 1.00 79.81 85 LYS A N 1
ATOM 621 C CA . LYS A 1 85 ? -12.333 1.492 -6.040 1.00 79.81 85 LYS A CA 1
ATOM 622 C C . LYS A 1 85 ? -12.531 0.319 -5.086 1.00 79.81 85 LYS A C 1
ATOM 624 O O . LYS A 1 85 ? -12.088 -0.798 -5.363 1.00 79.81 85 LYS A O 1
ATOM 629 N N . GLU A 1 86 ? -13.222 0.577 -3.980 1.00 72.94 86 GLU A N 1
ATOM 630 C CA . GLU A 1 86 ? -13.626 -0.461 -3.034 1.00 72.94 86 GLU A CA 1
ATOM 631 C C . GLU A 1 86 ? -14.673 -1.387 -3.664 1.00 72.94 86 GLU A C 1
ATOM 633 O O . GLU A 1 86 ? -15.703 -0.953 -4.186 1.00 72.94 86 GLU A O 1
ATOM 638 N N . ILE A 1 87 ? -14.402 -2.686 -3.603 1.00 72.44 87 ILE A N 1
ATOM 639 C CA . ILE A 1 87 ? -15.315 -3.761 -3.966 1.00 72.44 87 ILE A CA 1
ATOM 640 C C . ILE A 1 87 ? -15.487 -4.604 -2.703 1.00 72.44 87 ILE A C 1
ATOM 642 O O . ILE A 1 87 ? -14.631 -5.410 -2.329 1.00 72.44 87 ILE A O 1
ATOM 646 N N . PHE A 1 88 ? -16.601 -4.390 -2.008 1.00 67.62 88 PHE A N 1
ATOM 647 C CA . PHE A 1 88 ? -16.935 -5.178 -0.829 1.00 67.62 88 PHE A CA 1
ATOM 648 C C . PHE A 1 88 ? -17.270 -6.614 -1.241 1.00 67.62 88 PHE A C 1
ATOM 650 O O . PHE A 1 88 ? -18.204 -6.846 -2.009 1.00 67.62 88 PHE A O 1
ATOM 657 N N . ALA A 1 89 ? -16.520 -7.577 -0.709 1.00 62.62 89 ALA A N 1
ATOM 658 C CA . ALA A 1 89 ? -16.776 -9.000 -0.874 1.00 62.62 89 ALA A CA 1
ATOM 659 C C . ALA A 1 89 ? -17.063 -9.594 0.510 1.00 62.62 89 ALA A C 1
ATOM 661 O O . ALA A 1 89 ? -16.184 -10.158 1.157 1.00 62.62 89 ALA A O 1
ATOM 662 N N . VAL A 1 90 ? -18.303 -9.429 0.979 1.00 58.34 90 VAL A N 1
ATOM 663 C CA . VAL A 1 90 ? -18.787 -10.120 2.181 1.00 58.34 90 VAL A CA 1
ATOM 664 C C . VAL A 1 90 ? -19.174 -11.534 1.758 1.00 58.34 90 VAL A C 1
ATOM 666 O O . VAL A 1 90 ? -20.050 -11.694 0.907 1.00 58.34 90 VAL A O 1
ATOM 669 N N . ARG A 1 91 ? -18.498 -12.544 2.304 1.00 55.97 91 ARG A N 1
ATOM 670 C CA . ARG A 1 91 ? -18.930 -13.939 2.202 1.00 55.97 91 ARG A CA 1
ATOM 671 C C . ARG A 1 91 ? -19.663 -14.340 3.470 1.00 55.97 91 ARG A C 1
ATOM 673 O O . ARG A 1 91 ? -19.196 -13.923 4.550 1.00 55.97 91 ARG A O 1
#